Protein AF-A0A1H9R6Z3-F1 (afdb_monomer_lite)

Radius of gyration: 13.18 Å; chains: 1; bounding box: 41×20×36 Å

InterPro domains:
  IPR009256 YqgQ-like [PF06014] (11-66)
  IPR023164 YqgQ-like superfamily [G3DSA:1.10.287.760] (10-73)
  IPR023164 YqgQ-like superfamily [SSF158379] (11-66)

Sequence (73 aa):
MNEQLGAFNMTYFELIQHIRTYRGYIYTGDKEADLDLVEEEVQELYRLGLVDARFYRDAKLVIIKEGSRGKEH

Foldseek 3Di:
DPPPPDPLDDAPVNLVVVLVVVVQADCPVDQVVRLVSSLVSLVVCVVVVVDDPVSSVSSVVNSVVSVVVVPPD

Secondary structure (DSSP, 8-state):
-----------HHHHHHHHHTTT-----S-HHHHHHHHHHHHHHHHHTTSS-HHHHHHHHHHHHHHHHTTS--

Organism: NCBI:txid1601833

Structure (mmCIF, N/CA/C/O backbone):
data_AF-A0A1H9R6Z3-F1
#
_entry.id   AF-A0A1H9R6Z3-F1
#
loop_
_atom_site.group_PDB
_atom_site.id
_atom_site.type_symbol
_atom_site.label_atom_id
_atom_site.label_alt_id
_atom_site.label_comp_id
_atom_site.label_asym_id
_atom_site.label_entity_id
_atom_site.label_seq_id
_atom_site.pdbx_PDB_ins_code
_atom_site.Cartn_x
_atom_site.Cartn_y
_atom_site.Cartn_z
_atom_site.occupancy
_atom_site.B_iso_or_equiv
_atom_site.auth_seq_id
_atom_site.auth_comp_id
_atom_site.auth_asym_id
_atom_site.auth_atom_id
_atom_site.pdbx_PDB_model_num
ATOM 1 N N . MET A 1 1 ? 29.367 -12.826 -4.690 1.00 36.50 1 MET A N 1
ATOM 2 C CA . MET A 1 1 ? 28.902 -11.445 -4.448 1.00 36.50 1 MET A CA 1
ATOM 3 C C . MET A 1 1 ? 27.803 -11.542 -3.421 1.00 36.50 1 MET A C 1
ATOM 5 O O . MET A 1 1 ? 26.841 -12.251 -3.666 1.00 36.50 1 MET A O 1
ATOM 9 N N . ASN A 1 2 ? 28.023 -10.964 -2.244 1.00 35.38 2 ASN A N 1
ATOM 10 C CA . ASN A 1 2 ? 27.053 -10.979 -1.158 1.00 35.38 2 ASN A CA 1
ATOM 11 C C . ASN A 1 2 ? 25.919 -10.032 -1.568 1.00 35.38 2 ASN A C 1
ATOM 13 O O . ASN A 1 2 ? 26.124 -8.818 -1.578 1.00 35.38 2 ASN A O 1
ATOM 17 N N . GLU A 1 3 ? 24.774 -10.577 -1.980 1.00 42.50 3 GLU A N 1
ATOM 18 C CA . GLU A 1 3 ? 23.527 -9.818 -2.078 1.00 42.50 3 GLU A CA 1
ATOM 19 C C . GLU A 1 3 ? 23.173 -9.380 -0.661 1.00 42.50 3 GLU A C 1
ATOM 21 O O . GLU A 1 3 ? 22.568 -10.111 0.120 1.00 42.50 3 GLU A O 1
ATOM 26 N N . GLN A 1 4 ? 23.666 -8.194 -0.305 1.00 43.09 4 GLN A N 1
ATOM 27 C CA . GLN A 1 4 ? 23.243 -7.446 0.8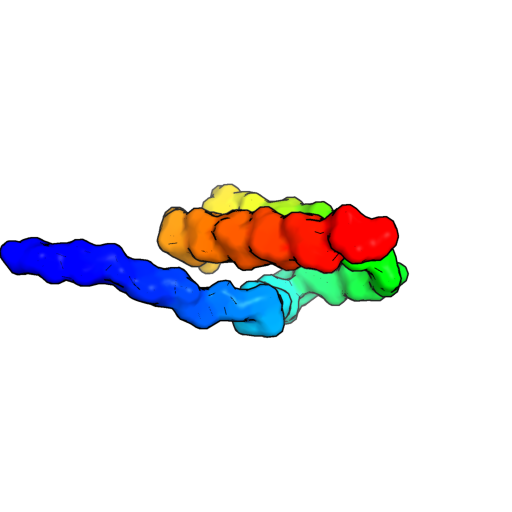59 1.00 43.09 4 GLN A CA 1
ATOM 28 C C . GLN A 1 4 ? 21.712 -7.457 0.834 1.00 43.09 4 GLN A C 1
ATOM 30 O O . GLN A 1 4 ? 21.116 -6.868 -0.067 1.00 43.09 4 GLN A O 1
ATOM 35 N N . LEU A 1 5 ? 21.094 -8.179 1.771 1.00 48.19 5 LEU A N 1
ATOM 36 C CA . LEU A 1 5 ? 19.662 -8.126 2.039 1.00 48.19 5 LEU A CA 1
ATOM 37 C C . LEU A 1 5 ? 19.305 -6.644 2.172 1.00 48.19 5 LEU A C 1
ATOM 39 O O . LEU A 1 5 ? 19.667 -6.002 3.159 1.00 48.19 5 LEU A O 1
ATOM 43 N N . GLY A 1 6 ? 18.736 -6.088 1.101 1.00 46.69 6 GLY A N 1
ATOM 44 C CA . GLY A 1 6 ? 18.482 -4.664 0.976 1.00 46.69 6 GLY A CA 1
ATOM 45 C C . GLY A 1 6 ? 17.594 -4.244 2.129 1.00 46.69 6 GLY A C 1
ATOM 46 O O . GLY A 1 6 ? 16.541 -4.842 2.346 1.00 46.69 6 GLY A O 1
ATOM 47 N N . ALA A 1 7 ? 18.048 -3.260 2.899 1.00 50.75 7 ALA A N 1
ATOM 48 C CA . ALA A 1 7 ? 17.218 -2.647 3.916 1.00 50.75 7 ALA A CA 1
ATOM 49 C C . ALA A 1 7 ? 15.891 -2.233 3.266 1.00 50.75 7 ALA A C 1
ATOM 51 O O . ALA A 1 7 ? 15.866 -1.530 2.253 1.00 50.75 7 ALA A O 1
ATOM 52 N N . PHE A 1 8 ? 14.802 -2.752 3.820 1.00 61.59 8 PHE A N 1
ATOM 53 C CA . PHE A 1 8 ? 13.458 -2.424 3.398 1.00 61.59 8 PHE A CA 1
ATOM 54 C C . PHE A 1 8 ? 13.185 -0.953 3.754 1.00 61.59 8 PHE A C 1
ATOM 56 O O . PHE A 1 8 ? 13.021 -0.621 4.928 1.00 61.59 8 PHE A O 1
ATOM 63 N N . ASN A 1 9 ? 13.204 -0.072 2.751 1.00 75.19 9 ASN A N 1
ATOM 64 C CA . ASN A 1 9 ? 13.165 1.380 2.953 1.00 75.19 9 ASN A CA 1
ATOM 65 C C . ASN A 1 9 ? 11.820 2.033 2.598 1.00 75.19 9 ASN A C 1
ATOM 67 O O . ASN A 1 9 ? 11.704 3.242 2.759 1.00 75.19 9 ASN A O 1
ATOM 71 N N . MET A 1 10 ? 10.811 1.279 2.143 1.00 89.06 10 MET A N 1
ATOM 72 C CA . MET A 1 10 ? 9.498 1.856 1.841 1.00 89.06 10 MET A CA 1
ATOM 73 C C . MET A 1 10 ? 8.735 2.142 3.139 1.00 89.06 10 MET A C 1
ATOM 75 O O . MET A 1 10 ? 8.504 1.266 3.971 1.00 89.06 10 MET A O 1
ATOM 79 N N . THR A 1 11 ? 8.337 3.393 3.318 1.00 93.56 11 THR A N 1
ATOM 80 C CA . THR A 1 11 ? 7.481 3.848 4.416 1.00 93.56 11 THR A CA 1
ATOM 81 C C . THR A 1 11 ? 6.002 3.755 4.040 1.00 93.56 11 THR A C 1
ATOM 83 O O . THR A 1 11 ? 5.644 3.720 2.863 1.00 93.56 11 THR A O 1
ATOM 86 N N . TYR A 1 12 ? 5.112 3.792 5.038 1.00 91.69 12 TYR A N 1
ATOM 87 C CA . TYR A 1 12 ? 3.669 3.897 4.787 1.00 91.69 12 TYR A CA 1
ATOM 88 C C . TYR A 1 12 ? 3.313 5.130 3.957 1.00 91.69 12 TYR A C 1
ATOM 90 O O . TYR A 1 12 ? 2.532 5.045 3.018 1.00 91.69 12 TYR A O 1
ATOM 98 N N . PHE A 1 13 ? 3.943 6.271 4.245 1.00 90.75 13 PHE A N 1
ATOM 99 C CA . PHE A 1 13 ? 3.720 7.484 3.470 1.00 90.75 13 PHE A CA 1
ATOM 100 C C . PHE A 1 13 ? 4.083 7.294 1.990 1.00 90.75 13 PHE A C 1
ATOM 102 O O . PHE A 1 13 ? 3.286 7.653 1.126 1.00 90.75 13 PHE A O 1
ATOM 109 N N . GLU A 1 14 ? 5.242 6.701 1.693 1.00 92.81 14 GLU A N 1
ATOM 110 C CA . GLU A 1 14 ? 5.666 6.418 0.315 1.00 92.81 14 GLU A CA 1
ATOM 111 C C . GLU A 1 14 ? 4.738 5.423 -0.386 1.00 92.81 14 GLU A C 1
ATOM 113 O O . GLU A 1 14 ? 4.386 5.649 -1.545 1.00 92.81 14 GLU A O 1
ATOM 118 N N . LEU A 1 15 ? 4.282 4.380 0.319 1.00 92.81 15 LEU A N 1
ATOM 119 C CA . LEU A 1 15 ? 3.286 3.438 -0.193 1.00 92.81 15 LEU A CA 1
ATOM 120 C C . LEU A 1 15 ? 2.002 4.169 -0.612 1.00 92.81 15 LEU A C 1
ATOM 122 O O . LEU A 1 15 ? 1.545 4.024 -1.746 1.00 92.81 15 LEU A O 1
ATOM 126 N N . ILE A 1 16 ? 1.465 5.022 0.264 1.00 90.88 16 ILE A N 1
ATOM 127 C CA . ILE A 1 16 ? 0.264 5.810 -0.031 1.00 90.88 16 ILE A CA 1
ATOM 128 C C . ILE A 1 16 ? 0.498 6.771 -1.199 1.00 90.88 16 ILE A C 1
ATOM 130 O O . ILE A 1 16 ? -0.357 6.879 -2.077 1.00 90.88 16 ILE A O 1
ATOM 134 N N . GLN A 1 17 ? 1.638 7.468 -1.256 1.00 89.44 17 GLN A N 1
ATOM 135 C CA . GLN A 1 17 ? 1.933 8.349 -2.392 1.00 89.44 17 GLN A CA 1
ATOM 136 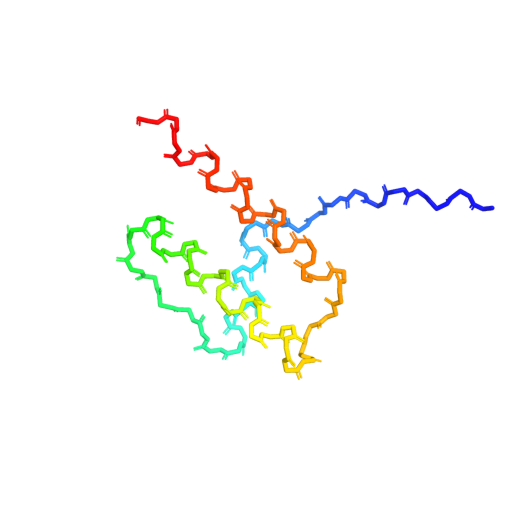C C . GLN A 1 17 ? 1.969 7.575 -3.712 1.00 89.44 17 GLN A C 1
ATOM 138 O O . GLN A 1 17 ? 1.458 8.074 -4.713 1.00 89.44 17 GLN A O 1
ATOM 143 N N . HIS A 1 18 ? 2.517 6.359 -3.707 1.00 91.44 18 HIS A N 1
ATOM 144 C CA . HIS A 1 18 ? 2.549 5.510 -4.889 1.00 91.44 18 HIS A CA 1
ATOM 145 C C . HIS A 1 18 ? 1.136 5.104 -5.332 1.00 91.44 18 HIS A C 1
ATOM 147 O O . HIS A 1 18 ? 0.761 5.357 -6.476 1.00 91.44 18 HIS A O 1
ATOM 153 N N . ILE A 1 19 ? 0.313 4.570 -4.422 1.00 89.69 19 ILE A N 1
ATOM 154 C CA . ILE A 1 19 ? -1.068 4.136 -4.717 1.00 89.69 19 ILE A CA 1
ATOM 155 C C . ILE A 1 19 ? -1.927 5.304 -5.222 1.00 89.69 19 ILE A C 1
ATOM 157 O O . ILE A 1 19 ? -2.690 5.160 -6.178 1.00 89.69 19 ILE A O 1
ATOM 161 N N . ARG A 1 20 ? -1.748 6.508 -4.663 1.00 86.31 20 ARG A N 1
ATOM 162 C CA . ARG A 1 20 ? -2.482 7.713 -5.090 1.00 86.31 20 ARG A CA 1
ATOM 163 C C . ARG A 1 20 ? -2.282 8.068 -6.564 1.00 86.31 20 ARG A C 1
ATOM 165 O O . ARG A 1 20 ? -3.162 8.709 -7.140 1.00 86.31 20 ARG A O 1
ATOM 172 N N . THR A 1 21 ? -1.181 7.650 -7.192 1.00 85.56 21 THR A N 1
ATOM 173 C CA . THR A 1 21 ? -0.963 7.875 -8.633 1.00 85.56 21 THR A CA 1
ATOM 174 C C . THR A 1 21 ? -1.962 7.114 -9.511 1.00 85.56 21 THR A C 1
ATOM 176 O O . THR A 1 21 ? -2.279 7.570 -10.609 1.00 85.56 21 THR A O 1
ATOM 179 N N . TYR A 1 22 ? -2.546 6.032 -8.988 1.00 82.12 22 TYR A N 1
ATOM 180 C CA . TYR A 1 22 ? -3.531 5.185 -9.664 1.00 82.12 22 TYR A CA 1
ATOM 181 C C . TYR A 1 22 ? -4.991 5.581 -9.363 1.00 82.12 22 TYR A C 1
ATOM 183 O O . TYR A 1 22 ? -5.915 4.894 -9.782 1.00 82.12 22 TYR A O 1
ATOM 191 N N . ARG A 1 23 ? -5.217 6.731 -8.700 1.00 68.31 23 ARG A N 1
ATOM 192 C CA . ARG A 1 23 ? -6.537 7.292 -8.321 1.00 68.31 23 ARG A CA 1
ATOM 193 C C . ARG A 1 23 ? -7.370 6.468 -7.313 1.00 68.31 23 ARG A C 1
ATOM 195 O O . ARG A 1 23 ? -8.552 6.763 -7.161 1.00 68.31 23 ARG A O 1
ATOM 202 N N . GLY A 1 24 ? -6.772 5.524 -6.583 1.00 60.84 24 GLY A N 1
ATOM 203 C CA . GLY A 1 24 ? -7.463 4.634 -5.633 1.00 60.84 24 GLY A CA 1
ATOM 204 C C . GLY A 1 24 ? -7.122 4.883 -4.161 1.00 60.84 24 GLY A C 1
ATOM 205 O O . GLY A 1 24 ? -6.539 4.023 -3.518 1.00 60.84 24 GLY A O 1
ATOM 206 N N . TYR A 1 25 ? -7.423 6.059 -3.595 1.00 63.19 25 TYR A N 1
ATOM 207 C CA . TYR A 1 25 ? -7.347 6.190 -2.131 1.00 63.19 25 TYR A CA 1
ATOM 208 C C . TYR A 1 25 ? -8.436 7.099 -1.567 1.00 63.19 25 TYR A C 1
ATOM 210 O O . TYR A 1 25 ? -8.386 8.324 -1.719 1.00 63.19 25 TYR A O 1
ATOM 218 N N . ILE A 1 26 ? -9.414 6.478 -0.909 1.00 63.34 26 ILE A N 1
ATOM 219 C CA . ILE A 1 26 ? -10.442 7.133 -0.102 1.00 63.34 26 ILE A CA 1
ATOM 220 C C . ILE A 1 26 ? -10.023 6.935 1.355 1.00 63.34 26 ILE A C 1
ATOM 222 O O . ILE A 1 26 ? -9.987 5.810 1.831 1.00 63.34 26 ILE A O 1
ATOM 226 N N . TYR A 1 27 ? -9.684 8.025 2.043 1.00 70.50 27 TYR A N 1
ATOM 227 C CA . TYR A 1 27 ? -9.403 7.999 3.479 1.00 70.50 27 TYR A CA 1
ATOM 228 C C . TYR A 1 27 ? -10.736 8.021 4.230 1.00 70.50 27 TYR A C 1
ATOM 230 O O . TYR A 1 27 ? -11.461 9.019 4.174 1.00 70.50 27 TYR A O 1
ATOM 238 N N . THR A 1 28 ? -11.075 6.916 4.884 1.00 76.06 28 THR A N 1
ATOM 239 C CA . THR A 1 28 ? -12.322 6.736 5.641 1.00 76.06 28 THR A CA 1
ATOM 240 C C . THR A 1 28 ? -12.244 7.359 7.034 1.00 76.06 28 THR A C 1
ATOM 242 O O . THR A 1 28 ? -13.276 7.663 7.631 1.00 76.06 28 THR A O 1
ATOM 245 N N . GLY A 1 29 ? -11.027 7.603 7.538 1.00 80.19 29 GLY A N 1
ATOM 246 C CA . GLY A 1 29 ? -10.787 8.092 8.895 1.00 80.19 29 GLY A CA 1
ATOM 247 C C . GLY A 1 29 ? -10.753 6.983 9.946 1.00 80.19 29 GLY A C 1
ATOM 248 O O . GLY A 1 29 ? -10.353 7.254 11.078 1.00 80.19 29 GLY A O 1
ATOM 249 N N . ASP A 1 30 ? -11.111 5.755 9.567 1.00 87.62 30 ASP A N 1
ATOM 250 C CA . ASP A 1 30 ? -10.885 4.553 10.354 1.00 87.62 30 ASP A CA 1
ATOM 251 C C 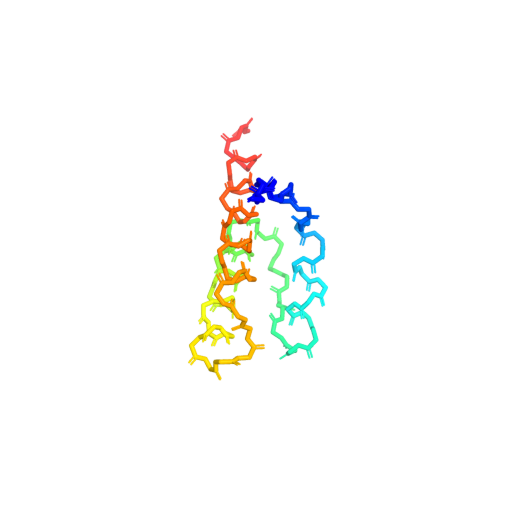. ASP A 1 30 ? -9.590 3.877 9.894 1.00 87.62 30 ASP A C 1
ATOM 253 O O . ASP A 1 30 ? -9.414 3.546 8.723 1.00 87.62 30 ASP A O 1
ATOM 257 N N . LYS A 1 31 ? -8.656 3.693 10.828 1.00 85.88 31 LYS A N 1
ATOM 258 C CA . LYS A 1 31 ? -7.309 3.217 10.501 1.00 85.88 31 LYS A CA 1
ATOM 259 C C . LYS A 1 31 ? -7.306 1.772 9.994 1.00 85.88 31 LYS A C 1
ATOM 261 O O . LYS A 1 31 ? -6.465 1.449 9.159 1.00 85.88 31 LYS A O 1
ATOM 266 N N . GLU A 1 32 ? -8.170 0.903 10.519 1.00 89.00 32 GLU A N 1
ATOM 267 C CA . GLU A 1 32 ? -8.209 -0.500 10.092 1.00 89.00 32 GLU A CA 1
ATOM 268 C C . GLU A 1 32 ? -8.834 -0.609 8.699 1.00 89.00 32 GLU A C 1
ATOM 270 O O . GLU A 1 32 ? -8.211 -1.180 7.807 1.00 89.00 32 GLU A O 1
ATOM 275 N N . ALA A 1 33 ? -9.977 0.043 8.476 1.00 88.69 33 ALA A N 1
ATOM 276 C CA . ALA A 1 33 ? -10.624 0.091 7.170 1.00 88.69 33 ALA A CA 1
ATOM 277 C C . ALA A 1 33 ? -9.717 0.716 6.099 1.00 88.69 33 ALA A C 1
ATOM 279 O O . ALA A 1 33 ? -9.659 0.232 4.971 1.00 88.69 33 ALA A O 1
ATOM 280 N N . ASP A 1 34 ? -8.965 1.762 6.449 1.00 88.88 34 ASP A N 1
ATOM 281 C CA . ASP A 1 34 ? -8.001 2.367 5.532 1.00 88.88 34 ASP A CA 1
ATOM 282 C C . ASP A 1 34 ? -6.875 1.391 5.168 1.00 88.88 34 ASP A C 1
ATOM 284 O O . ASP A 1 34 ? -6.492 1.321 4.003 1.00 88.88 34 ASP A O 1
ATOM 288 N N . LEU A 1 35 ? -6.355 0.611 6.122 1.00 91.75 35 LEU A N 1
ATOM 289 C CA . LEU A 1 35 ? -5.324 -0.396 5.843 1.00 91.75 35 LEU A CA 1
ATOM 290 C C . LEU A 1 35 ? -5.846 -1.542 4.971 1.00 91.75 35 LEU A C 1
ATOM 292 O O . LEU A 1 35 ? -5.114 -1.989 4.086 1.00 91.75 35 LEU A O 1
ATOM 296 N N . ASP A 1 36 ? -7.090 -1.973 5.180 1.00 90.75 36 ASP A N 1
ATOM 297 C CA . ASP A 1 36 ? -7.737 -2.987 4.343 1.00 90.75 36 ASP A CA 1
ATOM 298 C C . ASP A 1 36 ? -7.865 -2.492 2.892 1.00 90.75 36 ASP A C 1
ATOM 300 O O . ASP A 1 36 ? -7.475 -3.193 1.958 1.00 90.75 36 ASP A O 1
ATOM 304 N N . LEU A 1 37 ? -8.289 -1.238 2.693 1.00 90.81 37 LEU A N 1
ATOM 305 C CA . LEU A 1 37 ? -8.357 -0.623 1.363 1.00 90.81 37 LEU A CA 1
ATOM 306 C C . LEU A 1 37 ? -6.974 -0.510 0.698 1.00 90.81 37 LEU A C 1
ATOM 308 O O . LEU A 1 37 ? -6.836 -0.771 -0.496 1.00 90.81 37 LEU A O 1
ATOM 312 N N . VAL A 1 38 ? -5.928 -0.150 1.454 1.00 91.88 38 VAL A N 1
ATOM 313 C CA . VAL A 1 38 ? -4.544 -0.139 0.936 1.00 91.88 38 VAL A CA 1
ATOM 314 C C . VAL A 1 38 ? -4.125 -1.530 0.475 1.00 91.88 38 VAL A C 1
ATOM 316 O O . VAL A 1 38 ? -3.476 -1.666 -0.563 1.00 91.88 38 VAL A O 1
ATOM 319 N N . GLU A 1 39 ? -4.457 -2.560 1.249 1.00 93.81 39 GLU A N 1
ATOM 320 C CA . GLU A 1 39 ? -4.114 -3.938 0.923 1.00 93.81 39 GLU A CA 1
ATOM 321 C C . GLU A 1 39 ? -4.789 -4.413 -0.366 1.00 93.81 39 GLU A C 1
ATOM 323 O O . GL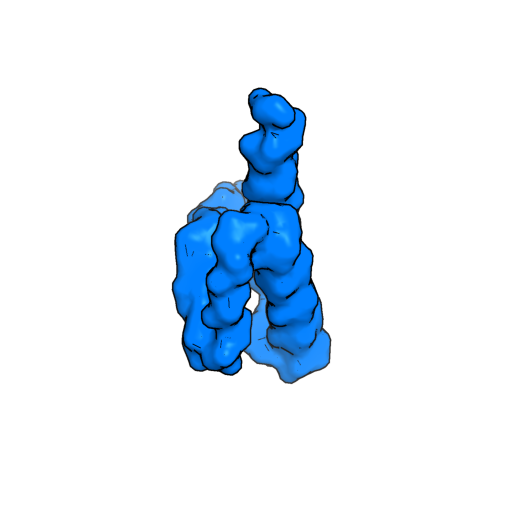U A 1 39 ? -4.111 -4.981 -1.230 1.00 93.81 39 GLU A O 1
ATOM 328 N N . GLU A 1 40 ? -6.087 -4.144 -0.516 1.00 93.56 40 GLU A N 1
ATOM 329 C CA . GLU A 1 40 ? -6.851 -4.484 -1.718 1.00 93.56 40 GLU A CA 1
ATOM 330 C C . GLU A 1 40 ? -6.248 -3.832 -2.971 1.00 93.56 40 GLU A C 1
ATOM 332 O O . GLU A 1 40 ? -5.994 -4.515 -3.968 1.00 93.56 40 GLU A O 1
ATOM 337 N N . GLU A 1 41 ? -5.925 -2.539 -2.903 1.00 93.44 41 GLU A N 1
ATOM 338 C CA . GLU A 1 41 ? -5.309 -1.807 -4.015 1.00 93.44 41 GLU A CA 1
ATOM 339 C C . GLU A 1 41 ? -3.916 -2.355 -4.365 1.00 93.44 41 GLU A C 1
ATOM 341 O O . GLU A 1 41 ? -3.597 -2.573 -5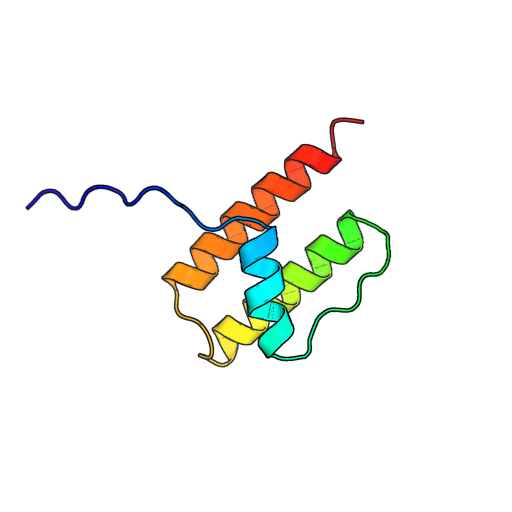.534 1.00 93.44 41 GLU A O 1
ATOM 346 N N . VAL A 1 42 ? -3.077 -2.659 -3.368 1.00 94.81 42 VAL A N 1
ATOM 347 C CA . VAL A 1 42 ? -1.751 -3.268 -3.593 1.00 94.81 42 VAL A CA 1
ATOM 348 C C . VAL A 1 42 ? -1.870 -4.628 -4.285 1.00 94.81 42 VAL A C 1
ATOM 350 O O . VAL A 1 42 ? -1.076 -4.944 -5.180 1.00 94.81 42 VAL A O 1
ATOM 353 N N . GLN A 1 43 ? -2.854 -5.438 -3.891 1.00 95.94 43 GLN A N 1
ATOM 354 C CA . GLN A 1 43 ? -3.120 -6.730 -4.514 1.00 95.94 43 GLN A CA 1
ATOM 355 C C . GLN A 1 43 ? -3.607 -6.580 -5.957 1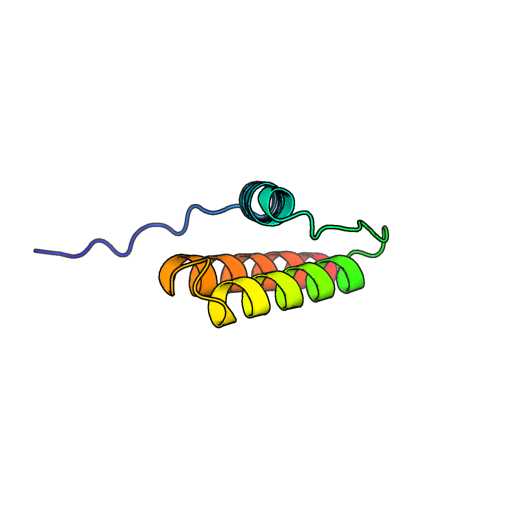.00 95.94 43 GLN A C 1
ATOM 357 O O . GLN A 1 43 ? -3.150 -7.320 -6.832 1.00 95.94 43 GLN A O 1
ATOM 362 N N . GLU A 1 44 ? -4.482 -5.615 -6.223 1.00 94.88 44 GLU A N 1
ATOM 363 C CA . GLU A 1 44 ? -4.993 -5.354 -7.565 1.00 94.88 44 GLU A CA 1
ATOM 364 C C . GLU A 1 44 ? -3.895 -4.841 -8.503 1.00 94.88 44 GLU A C 1
ATOM 366 O O . GLU A 1 44 ? -3.725 -5.369 -9.605 1.00 94.88 44 GLU A O 1
ATOM 371 N N . LEU A 1 45 ? -3.073 -3.890 -8.051 1.00 94.44 45 LEU A N 1
ATOM 372 C CA . LEU A 1 45 ? -1.932 -3.390 -8.820 1.00 94.44 45 LEU A CA 1
ATOM 373 C C . LEU A 1 45 ? -0.958 -4.517 -9.186 1.00 94.44 45 LEU A C 1
ATOM 375 O O . LEU A 1 45 ? -0.452 -4.558 -10.311 1.00 94.44 45 LEU A O 1
ATOM 379 N N . TYR A 1 46 ? -0.708 -5.453 -8.267 1.00 96.50 46 TYR A N 1
ATOM 380 C CA . TYR A 1 46 ? 0.139 -6.611 -8.548 1.00 96.50 46 TYR A CA 1
ATOM 381 C C . TYR A 1 46 ? -0.522 -7.566 -9.551 1.00 96.50 46 TYR A C 1
ATOM 383 O O . TYR A 1 46 ? 0.119 -7.993 -10.512 1.00 96.50 46 TYR A O 1
ATOM 391 N N . ARG A 1 47 ? -1.822 -7.849 -9.388 1.00 97.19 47 ARG A N 1
ATOM 392 C CA . ARG A 1 47 ? -2.600 -8.714 -10.292 1.00 97.19 47 ARG A CA 1
ATOM 393 C C . ARG A 1 47 ? -2.649 -8.173 -11.722 1.00 97.19 47 ARG A C 1
ATOM 395 O O . ARG A 1 47 ? -2.578 -8.953 -12.670 1.00 97.19 47 ARG A O 1
ATOM 402 N N . LEU A 1 48 ? -2.753 -6.854 -11.877 1.00 96.00 48 LEU A N 1
ATOM 403 C CA . LEU A 1 48 ? -2.738 -6.164 -13.169 1.00 96.00 48 LEU A CA 1
ATOM 404 C C . LEU A 1 48 ? -1.326 -6.016 -13.764 1.00 96.00 48 LEU A C 1
ATOM 406 O O . LEU A 1 48 ? -1.188 -5.538 -14.889 1.00 96.00 48 LEU A O 1
ATOM 410 N N . GLY A 1 49 ? -0.276 -6.413 -13.036 1.00 96.19 49 GLY A N 1
ATOM 411 C CA . GLY A 1 49 ? 1.117 -6.269 -13.465 1.00 96.19 49 GLY A CA 1
ATOM 412 C C . GLY A 1 49 ? 1.622 -4.823 -13.462 1.00 96.19 49 GLY A C 1
ATOM 413 O O . GLY A 1 49 ? 2.611 -4.520 -14.127 1.00 96.19 49 GLY A O 1
ATOM 414 N N . LEU A 1 50 ? 0.945 -3.926 -12.737 1.00 94.81 50 LEU A N 1
ATOM 415 C CA . LEU A 1 50 ? 1.306 -2.509 -12.625 1.00 94.81 50 LEU A CA 1
ATOM 416 C C . LEU A 1 50 ? 2.442 -2.269 -11.623 1.00 94.81 50 LEU A C 1
ATOM 418 O O . LEU A 1 50 ? 3.131 -1.255 -11.718 1.00 94.81 50 LEU A O 1
ATOM 422 N N . VAL A 1 51 ? 2.657 -3.207 -10.698 1.00 94.38 51 VAL A N 1
ATOM 423 C CA . VAL A 1 51 ? 3.786 -3.225 -9.757 1.00 94.38 51 VAL A CA 1
ATOM 424 C C . VAL A 1 51 ? 4.466 -4.594 -9.760 1.00 94.38 51 VAL A C 1
ATOM 426 O O . VAL A 1 51 ? 3.849 -5.610 -10.082 1.00 94.38 51 VAL A O 1
ATOM 429 N N . ASP A 1 52 ? 5.753 -4.634 -9.410 1.00 95.81 52 ASP A N 1
ATOM 430 C CA . ASP A 1 52 ? 6.531 -5.875 -9.397 1.00 95.81 52 ASP A CA 1
ATOM 431 C C . ASP A 1 52 ? 6.405 -6.649 -8.066 1.00 95.81 52 ASP A C 1
ATOM 433 O O . ASP A 1 52 ? 5.866 -6.173 -7.064 1.00 95.81 52 ASP A O 1
ATOM 437 N N . ALA A 1 53 ? 6.931 -7.877 -8.040 1.00 95.56 53 ALA A N 1
ATOM 438 C CA . ALA A 1 53 ? 6.884 -8.732 -6.852 1.00 95.56 53 ALA A CA 1
ATOM 439 C C . ALA A 1 53 ? 7.707 -8.193 -5.666 1.00 95.56 53 ALA A C 1
ATOM 441 O O . ALA A 1 53 ? 7.484 -8.611 -4.528 1.00 95.56 53 ALA A O 1
ATOM 442 N N . ARG A 1 54 ? 8.686 -7.306 -5.906 1.00 94.19 54 ARG A N 1
ATOM 443 C CA . ARG A 1 54 ? 9.439 -6.660 -4.822 1.00 94.19 54 ARG A CA 1
ATOM 444 C C . ARG A 1 54 ? 8.554 -5.616 -4.166 1.00 94.19 54 ARG A C 1
ATOM 446 O O . ARG A 1 54 ? 8.334 -5.736 -2.971 1.00 94.19 54 ARG A O 1
ATOM 453 N N . PHE A 1 55 ? 7.961 -4.717 -4.952 1.00 94.56 55 PHE A N 1
ATOM 454 C CA . PHE A 1 55 ? 7.008 -3.718 -4.473 1.00 94.56 55 PHE A CA 1
ATOM 455 C C . PHE A 1 55 ? 5.851 -4.359 -3.700 1.00 94.56 55 PHE A C 1
ATOM 457 O O . PHE A 1 55 ? 5.525 -3.906 -2.609 1.00 94.56 55 PHE A O 1
ATOM 464 N N . TYR A 1 56 ? 5.259 -5.437 -4.223 1.00 95.75 56 TYR A N 1
ATOM 465 C CA . TYR A 1 56 ? 4.154 -6.127 -3.551 1.00 95.75 56 TYR A CA 1
ATOM 466 C C . TYR A 1 56 ? 4.552 -6.662 -2.164 1.00 95.75 56 TYR A C 1
ATOM 468 O O . TYR A 1 56 ? 3.872 -6.407 -1.170 1.00 95.75 56 TYR A O 1
ATOM 476 N N . ARG A 1 57 ? 5.691 -7.365 -2.074 1.00 95.75 57 ARG A N 1
ATOM 477 C CA . ARG A 1 57 ? 6.234 -7.880 -0.803 1.00 95.75 57 ARG A CA 1
ATOM 478 C C . ARG A 1 57 ? 6.488 -6.750 0.196 1.00 95.75 57 ARG A C 1
ATOM 480 O O . ARG A 1 57 ? 6.134 -6.855 1.366 1.00 95.75 57 ARG A O 1
ATOM 487 N N . ASP A 1 58 ? 7.097 -5.689 -0.299 1.00 94.88 58 ASP A N 1
ATOM 488 C CA . ASP A 1 58 ? 7.488 -4.496 0.431 1.00 94.88 58 ASP A CA 1
ATOM 489 C C . ASP A 1 58 ? 6.268 -3.762 1.015 1.00 94.88 58 ASP A C 1
ATOM 491 O O . ASP A 1 58 ? 6.195 -3.507 2.220 1.00 94.88 58 ASP A O 1
ATOM 495 N N . ALA A 1 59 ? 5.245 -3.533 0.193 1.00 95.19 59 ALA A N 1
ATOM 496 C CA . ALA A 1 59 ? 3.978 -2.945 0.610 1.00 95.19 59 ALA A CA 1
ATOM 497 C C . ALA A 1 59 ? 3.274 -3.787 1.689 1.00 95.19 59 ALA A C 1
ATOM 499 O O . ALA A 1 59 ? 2.819 -3.251 2.700 1.00 95.19 59 ALA A O 1
ATOM 500 N N . LYS A 1 60 ? 3.251 -5.119 1.538 1.00 95.06 60 LYS A N 1
ATOM 501 C CA . LYS A 1 60 ? 2.666 -6.031 2.535 1.00 95.06 60 LYS A CA 1
ATOM 502 C C . LYS A 1 60 ? 3.361 -5.943 3.897 1.00 95.06 60 LYS A C 1
ATOM 504 O O . LYS A 1 60 ? 2.679 -5.952 4.920 1.00 95.06 60 LYS A O 1
ATOM 509 N N . LEU A 1 61 ? 4.689 -5.816 3.933 1.00 94.56 61 LEU A N 1
ATOM 510 C CA . LEU A 1 61 ? 5.432 -5.640 5.189 1.00 94.56 61 LEU A CA 1
ATOM 511 C C . LEU A 1 61 ? 5.090 -4.313 5.884 1.00 94.56 61 LEU A C 1
ATOM 513 O O . LEU A 1 61 ? 4.957 -4.282 7.109 1.00 94.56 61 LEU A O 1
ATOM 517 N N . VAL A 1 62 ? 4.906 -3.233 5.119 1.00 94.50 62 VAL A N 1
ATOM 518 C CA . VAL A 1 62 ? 4.447 -1.935 5.646 1.00 94.50 62 VAL A CA 1
ATOM 519 C C . VAL A 1 62 ? 3.062 -2.038 6.262 1.00 94.50 62 VAL A C 1
ATOM 521 O O . VAL A 1 62 ? 2.881 -1.595 7.393 1.00 94.50 62 VAL A O 1
ATOM 524 N N . ILE A 1 63 ? 2.109 -2.650 5.559 1.00 93.56 63 ILE A N 1
ATOM 525 C CA . ILE A 1 63 ? 0.726 -2.797 6.034 1.00 93.56 63 ILE A CA 1
ATOM 526 C C . ILE A 1 63 ? 0.698 -3.582 7.354 1.00 93.56 63 ILE A C 1
ATOM 528 O O . ILE A 1 63 ? 0.110 -3.124 8.334 1.00 93.56 63 ILE A O 1
ATOM 532 N N . ILE A 1 64 ? 1.428 -4.704 7.436 1.00 92.81 64 ILE A N 1
ATOM 533 C CA . ILE A 1 64 ? 1.547 -5.513 8.665 1.00 92.81 64 ILE A CA 1
ATOM 534 C C . ILE A 1 64 ? 2.110 -4.683 9.828 1.00 92.81 64 ILE A C 1
ATOM 536 O O . ILE A 1 64 ? 1.610 -4.749 10.958 1.00 92.81 64 ILE A O 1
ATOM 540 N N . LYS A 1 65 ? 3.151 -3.886 9.560 1.00 91.69 65 LYS A N 1
ATOM 541 C CA . LYS A 1 65 ? 3.778 -3.020 10.563 1.00 91.69 65 LYS A CA 1
ATOM 542 C C . LYS A 1 65 ? 2.807 -1.954 11.070 1.00 91.69 65 LYS A C 1
ATOM 544 O O . LYS A 1 65 ? 2.739 -1.728 12.275 1.00 91.69 65 LYS A O 1
ATOM 549 N N . GLU A 1 66 ? 2.055 -1.308 10.185 1.00 91.31 66 GLU A N 1
ATOM 550 C CA . GLU A 1 66 ? 1.115 -0.249 10.566 1.00 91.31 66 GLU A CA 1
ATOM 551 C C . GLU A 1 66 ? -0.128 -0.780 11.291 1.00 91.31 66 GLU A C 1
ATOM 553 O O . GLU A 1 66 ? -0.586 -0.141 12.248 1.00 91.31 66 GLU A O 1
ATOM 558 N N . GLY A 1 67 ? -0.607 -1.970 10.914 1.00 88.88 67 GLY A N 1
ATOM 559 C CA . GLY A 1 67 ? -1.679 -2.680 11.615 1.00 88.88 67 GLY A CA 1
ATOM 560 C C . GLY A 1 67 ? -1.282 -3.066 13.040 1.00 88.88 67 GLY A C 1
ATOM 561 O O . GLY A 1 67 ? -2.027 -2.810 13.983 1.00 88.88 67 GLY A O 1
ATOM 562 N N . SER A 1 68 ? -0.060 -3.577 13.232 1.00 84.81 68 SER A N 1
ATOM 563 C CA . SER A 1 68 ? 0.462 -3.923 14.567 1.00 84.81 68 SER A CA 1
ATOM 564 C C . SER A 1 68 ? 0.512 -2.712 15.506 1.00 84.81 68 SER A C 1
ATOM 566 O O . SER A 1 68 ? 0.170 -2.820 16.678 1.00 84.81 68 SER A O 1
ATOM 568 N N . ARG A 1 69 ? 0.851 -1.528 14.980 1.00 72.44 69 ARG A N 1
ATOM 569 C CA . ARG A 1 69 ? 0.892 -0.267 15.746 1.00 72.44 69 ARG A CA 1
ATOM 570 C C . ARG A 1 69 ? -0.493 0.284 16.096 1.00 72.44 69 ARG A C 1
ATOM 572 O O . ARG A 1 69 ? -0.588 1.197 16.902 1.00 72.44 69 ARG A O 1
ATOM 579 N N . GLY A 1 70 ? -1.559 -0.183 15.441 1.00 59.75 70 GLY A N 1
ATOM 580 C CA . GLY A 1 70 ? -2.939 0.214 15.743 1.00 59.75 70 GLY A CA 1
ATOM 581 C C . GLY A 1 70 ? -3.555 -0.532 16.928 1.00 59.75 70 GLY A C 1
ATOM 582 O O . GLY A 1 70 ? -4.502 -0.027 17.514 1.00 59.75 70 GLY A O 1
ATOM 583 N N . LYS A 1 71 ? -3.003 -1.695 17.304 1.00 53.12 71 LYS A N 1
ATOM 584 C CA . LYS A 1 71 ? -3.561 -2.580 18.345 1.00 53.12 71 LYS A CA 1
ATOM 585 C C . LYS A 1 71 ? -2.967 -2.371 19.742 1.00 53.12 71 LYS A C 1
ATOM 587 O O . LYS A 1 71 ? -3.258 -3.145 20.647 1.00 53.12 71 LYS A O 1
ATOM 592 N N . GLU A 1 72 ? -2.129 -1.350 19.920 1.00 51.56 72 GLU A N 1
ATOM 593 C CA . GLU A 1 72 ? -1.479 -1.015 21.197 1.00 51.56 72 GLU A CA 1
ATOM 594 C C . GLU A 1 72 ? -2.264 0.022 22.032 1.00 51.56 72 GLU A C 1
ATOM 596 O O . GLU A 1 72 ? -1.690 0.656 22.919 1.00 51.56 72 GLU A O 1
ATOM 601 N N . HIS A 1 73 ? -3.553 0.244 21.752 1.00 41.28 73 HIS A N 1
ATOM 602 C CA . HIS A 1 73 ? -4.422 1.164 22.502 1.00 41.28 73 HIS A CA 1
ATOM 603 C C . HIS A 1 73 ? -5.630 0.443 23.092 1.00 41.28 73 HIS A C 1
ATOM 605 O O . HIS A 1 73 ? -6.257 -0.350 22.357 1.00 41.28 73 HIS A O 1
#

pLDDT: mean 82.15, std 17.64, range [35.38, 97.19]